Protein AF-A0A5S9M0U5-F1 (afdb_monomer_lite)

InterPro domains:
  IPR018763 Protein of unknown function DUF2334 [PF10096] (27-127)

pLDDT: mean 79.73, std 16.61, range [34.5, 98.5]

Structure (mmCIF, N/CA/C/O backbone):
data_AF-A0A5S9M0U5-F1
#
_entry.id   AF-A0A5S9M0U5-F1
#
loop_
_atom_site.group_PDB
_atom_site.id
_atom_site.type_symbol
_atom_site.label_atom_id
_atom_site.label_alt_id
_atom_site.label_comp_id
_atom_site.label_asym_id
_atom_site.label_entity_id
_atom_site.label_seq_id
_atom_site.pdbx_PDB_ins_code
_atom_site.Cartn_x
_atom_site.Cartn_y
_atom_site.Cartn_z
_atom_site.occupancy
_atom_site.B_iso_or_equiv
_atom_site.auth_seq_id
_atom_site.auth_comp_id
_atom_site.auth_asym_id
_atom_site.auth_atom_id
_atom_site.pdbx_PDB_model_num
ATOM 1 N N . MET A 1 1 ? 14.556 -4.905 14.314 1.00 36.19 1 MET A N 1
ATOM 2 C CA . MET A 1 1 ? 15.252 -3.619 14.554 1.00 36.19 1 MET A CA 1
ATOM 3 C C . MET A 1 1 ? 14.793 -2.611 13.500 1.00 36.19 1 MET A C 1
ATOM 5 O O . MET A 1 1 ? 15.370 -2.571 12.431 1.00 36.19 1 MET A O 1
ATOM 9 N N . SER A 1 2 ? 13.696 -1.879 13.723 1.00 34.72 2 SER A N 1
ATOM 10 C CA . SER A 1 2 ? 13.186 -0.902 12.728 1.00 34.72 2 SER A CA 1
ATOM 11 C C . SER A 1 2 ? 12.460 0.302 13.346 1.00 34.72 2 SER A C 1
ATOM 13 O O . SER A 1 2 ? 12.080 1.219 12.629 1.00 34.72 2 SER A O 1
ATOM 15 N N . CYS A 1 3 ? 12.264 0.325 14.668 1.00 34.50 3 CYS A N 1
ATOM 16 C CA . CYS A 1 3 ? 11.539 1.408 15.340 1.00 34.50 3 CYS A CA 1
ATOM 17 C C . CYS A 1 3 ? 12.454 2.583 15.741 1.00 34.50 3 CYS A C 1
ATOM 19 O O . CYS A 1 3 ? 11.986 3.704 15.898 1.00 34.50 3 CYS A O 1
ATOM 21 N N . SER A 1 4 ? 13.769 2.352 15.869 1.00 35.38 4 SER A N 1
ATOM 22 C CA . SER A 1 4 ? 14.714 3.357 16.383 1.00 35.38 4 SER A CA 1
ATOM 23 C C . SER A 1 4 ? 15.105 4.432 15.360 1.00 35.38 4 SER A C 1
ATOM 25 O O . SER A 1 4 ? 15.424 5.550 15.748 1.00 35.38 4 SER A O 1
ATOM 27 N N . THR A 1 5 ? 15.093 4.125 14.060 1.00 41.31 5 THR A N 1
ATOM 28 C CA . THR A 1 5 ? 15.574 5.040 13.006 1.00 41.31 5 THR A CA 1
ATOM 29 C C . THR A 1 5 ? 14.529 6.074 12.594 1.00 41.31 5 THR A C 1
ATOM 31 O O . THR A 1 5 ? 14.871 7.233 12.375 1.00 41.31 5 THR A O 1
ATOM 34 N N . ALA A 1 6 ? 13.248 5.692 12.551 1.00 41.09 6 ALA A N 1
ATOM 35 C CA . ALA A 1 6 ? 12.153 6.624 12.276 1.00 41.09 6 ALA A CA 1
ATOM 36 C C . ALA A 1 6 ? 11.997 7.669 13.396 1.00 41.09 6 ALA A C 1
ATOM 38 O O . ALA A 1 6 ? 11.767 8.844 13.115 1.00 41.09 6 ALA A O 1
ATOM 39 N N . SER A 1 7 ? 12.194 7.252 14.654 1.00 49.06 7 SER A N 1
ATOM 40 C CA . SER A 1 7 ? 12.156 8.151 15.813 1.00 49.06 7 SER A CA 1
ATOM 41 C C . SER A 1 7 ? 13.292 9.178 15.772 1.00 49.06 7 SER A C 1
ATOM 43 O O . SER A 1 7 ? 13.051 10.360 15.989 1.00 49.06 7 SER A O 1
ATOM 45 N N . PHE A 1 8 ? 14.503 8.753 15.394 1.00 58.38 8 PHE A N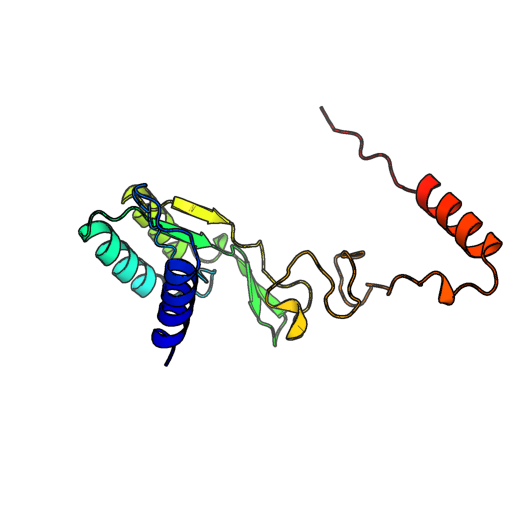 1
ATOM 46 C CA . PHE A 1 8 ? 15.662 9.640 15.274 1.00 58.38 8 PHE A CA 1
ATOM 47 C C . PHE A 1 8 ? 15.469 10.727 14.208 1.00 58.38 8 PHE A C 1
ATOM 49 O O . PHE A 1 8 ? 15.792 11.890 14.436 1.00 58.38 8 PHE A O 1
ATOM 56 N N . PHE A 1 9 ? 14.917 10.377 13.042 1.00 60.22 9 PHE A N 1
ATOM 57 C CA . PHE A 1 9 ? 14.708 11.359 11.974 1.00 60.22 9 PHE A CA 1
ATOM 58 C C . PHE A 1 9 ? 13.654 12.408 12.351 1.00 60.22 9 PHE A C 1
ATOM 60 O O . PHE A 1 9 ? 13.844 13.593 12.079 1.00 60.22 9 PHE A O 1
ATOM 67 N N . ALA A 1 10 ? 12.575 11.986 13.022 1.00 60.78 10 ALA A N 1
ATOM 68 C CA . ALA A 1 10 ? 11.560 12.897 13.546 1.00 60.78 10 ALA A CA 1
ATOM 69 C C . ALA A 1 10 ? 12.150 13.863 14.588 1.00 60.78 10 ALA A C 1
ATOM 71 O O . ALA A 1 10 ? 11.909 15.063 14.507 1.00 60.78 10 ALA A O 1
ATOM 72 N N . GLU A 1 11 ? 12.982 13.359 15.499 1.00 66.31 11 GLU A N 1
ATOM 73 C CA . GLU A 1 11 ? 13.632 14.146 16.553 1.00 66.31 11 GLU A CA 1
ATOM 74 C C . GLU A 1 11 ? 14.649 15.158 15.985 1.00 66.31 11 GLU A C 1
ATOM 76 O O . GLU A 1 11 ? 14.704 16.315 16.406 1.00 66.31 11 GLU A O 1
ATOM 81 N N . VAL A 1 12 ? 15.417 14.765 14.960 1.00 76.69 12 VAL A N 1
ATOM 82 C CA . VAL A 1 12 ? 16.335 15.666 14.241 1.00 76.69 12 VAL A CA 1
ATOM 83 C C . VAL A 1 12 ? 15.576 16.758 13.486 1.00 76.69 12 VAL A C 1
ATOM 85 O O . VAL A 1 12 ? 16.005 17.913 13.505 1.00 76.69 12 VAL A O 1
ATOM 88 N N . LEU A 1 13 ? 14.460 16.417 12.834 1.00 69.06 13 LEU A N 1
ATOM 89 C CA . LEU A 1 13 ? 13.592 17.392 12.170 1.00 69.06 13 LEU A CA 1
ATOM 90 C C . LEU A 1 13 ? 12.995 18.376 13.178 1.00 69.06 13 LEU A C 1
ATOM 92 O O . LEU A 1 13 ? 13.098 19.580 12.970 1.00 69.06 13 LEU A O 1
ATOM 96 N N . GLU A 1 14 ? 12.448 17.882 14.288 1.00 70.06 14 GLU A N 1
ATOM 97 C CA . GLU A 1 14 ? 11.853 18.697 15.354 1.00 70.06 14 GLU A CA 1
ATOM 98 C C . GLU A 1 14 ? 12.872 19.683 15.947 1.00 70.06 14 GLU A C 1
ATOM 100 O O . GLU A 1 14 ? 12.556 20.850 16.150 1.00 70.06 14 GLU A O 1
ATOM 105 N N . LYS A 1 15 ? 14.135 19.264 16.106 1.00 73.94 15 LYS A N 1
ATOM 106 C CA . LYS A 1 15 ? 15.233 20.127 16.576 1.00 73.94 15 LYS A CA 1
ATOM 107 C C . LYS A 1 15 ? 15.686 21.186 15.559 1.00 73.94 15 LYS A C 1
ATOM 109 O O . LYS A 1 15 ? 16.316 22.172 15.941 1.00 73.94 15 LYS A O 1
ATOM 114 N N . ARG A 1 16 ? 15.462 20.958 14.260 1.00 77.19 16 ARG A N 1
ATOM 115 C CA . ARG A 1 16 ? 15.888 21.855 13.165 1.00 77.19 16 ARG A CA 1
ATOM 116 C C . ARG A 1 16 ? 14.782 22.790 12.694 1.00 77.19 16 ARG A C 1
ATOM 118 O O . ARG A 1 16 ? 15.093 23.811 12.082 1.00 77.19 16 ARG A O 1
ATOM 125 N N . LEU A 1 17 ? 13.525 22.455 12.965 1.00 71.44 17 LEU A N 1
ATOM 126 C CA . LEU A 1 17 ? 12.405 23.357 12.757 1.00 71.44 17 LEU A CA 1
ATOM 127 C C . LEU A 1 17 ? 12.462 24.468 13.821 1.00 71.44 17 LEU A C 1
ATOM 129 O O . LEU A 1 17 ? 12.752 24.189 14.984 1.00 71.44 17 LEU A O 1
ATOM 133 N N . PRO A 1 18 ? 12.243 25.740 13.446 1.00 63.78 18 PRO A N 1
ATOM 134 C CA . PRO A 1 18 ? 12.234 26.835 14.408 1.00 63.78 18 PRO A CA 1
ATOM 135 C C . PRO A 1 18 ? 11.160 26.584 15.469 1.00 63.78 18 PRO A C 1
ATOM 137 O O . PRO A 1 18 ? 10.068 26.123 15.135 1.00 63.78 18 PRO A O 1
ATOM 140 N N . SER A 1 19 ? 11.469 26.902 16.730 1.00 61.72 19 SER A N 1
ATOM 141 C CA . SER A 1 19 ? 10.551 26.769 17.862 1.00 61.72 19 SER A CA 1
ATOM 142 C C . SER A 1 19 ? 9.270 27.549 17.581 1.00 61.72 19 SER A C 1
ATOM 144 O O . SER A 1 19 ? 9.210 28.768 17.736 1.00 61.72 19 SER A O 1
ATOM 146 N N . SER A 1 20 ? 8.252 26.844 17.107 1.00 60.97 20 SER A N 1
ATOM 147 C CA . SER A 1 20 ? 6.942 27.408 16.847 1.00 60.97 20 SER A CA 1
ATOM 148 C C . SER A 1 20 ? 6.092 27.205 18.092 1.00 60.97 20 SER A C 1
ATOM 150 O O . SER A 1 20 ? 5.940 26.083 18.563 1.00 60.97 20 SER A O 1
ATOM 152 N N . ASN A 1 21 ? 5.480 28.278 18.598 1.00 59.97 21 ASN A N 1
ATOM 153 C CA . ASN A 1 21 ? 4.407 28.184 19.596 1.00 59.97 21 ASN A CA 1
ATOM 154 C C . ASN A 1 21 ? 3.110 27.581 19.004 1.00 59.97 21 ASN A C 1
ATOM 156 O O . ASN A 1 21 ? 2.065 27.610 19.652 1.00 59.97 21 ASN A O 1
ATOM 160 N N . GLN A 1 22 ? 3.136 27.066 17.767 1.00 63.78 22 GLN A N 1
ATOM 161 C CA . GLN A 1 22 ? 2.007 26.356 17.178 1.00 63.78 22 GLN A CA 1
ATOM 162 C C . GLN A 1 22 ? 1.951 24.912 17.664 1.00 63.78 22 GLN A C 1
ATOM 164 O O . GLN A 1 22 ? 2.937 24.174 17.656 1.00 63.78 22 GLN A O 1
ATOM 169 N N . LEU A 1 23 ? 0.736 24.495 18.005 1.00 70.25 23 LEU A N 1
ATOM 170 C CA . LEU A 1 23 ? 0.388 23.099 18.219 1.00 70.25 23 LEU A CA 1
ATOM 171 C C . LEU A 1 23 ? 0.861 22.253 17.027 1.00 70.25 23 LEU A C 1
ATOM 173 O O . LEU A 1 23 ? 0.387 22.416 15.901 1.00 70.25 23 LEU A O 1
ATOM 177 N N . THR A 1 24 ? 1.791 21.334 17.280 1.00 72.50 24 THR A N 1
ATOM 178 C CA . THR A 1 24 ? 2.250 20.378 16.268 1.00 72.50 24 THR A CA 1
ATOM 179 C C . THR A 1 24 ? 1.253 19.227 16.194 1.00 72.50 24 THR A C 1
ATOM 181 O O . THR A 1 24 ? 1.204 18.374 17.078 1.00 72.50 24 THR A O 1
ATOM 184 N N . THR A 1 25 ? 0.440 19.201 15.137 1.00 79.69 25 THR A N 1
ATOM 185 C CA . THR A 1 25 ? -0.484 18.086 14.875 1.00 79.69 25 THR A CA 1
ATOM 186 C C . THR A 1 25 ? 0.293 16.901 14.301 1.00 79.69 25 THR A C 1
ATOM 188 O O . THR A 1 25 ? 0.981 17.045 13.291 1.00 79.69 25 THR A O 1
ATOM 191 N N . LYS A 1 26 ? 0.183 15.726 14.932 1.00 81.44 26 LYS A N 1
ATOM 192 C CA . LYS A 1 26 ? 0.818 14.478 14.478 1.00 81.44 26 LYS A CA 1
ATOM 193 C C . LYS A 1 26 ? -0.238 13.552 13.873 1.00 81.44 26 LYS A C 1
ATOM 195 O O . LYS A 1 26 ? -1.323 13.414 14.428 1.00 81.44 26 LYS A O 1
ATOM 200 N N . TYR A 1 27 ? 0.097 12.901 12.762 1.00 84.50 27 TYR A N 1
ATOM 201 C CA . TYR A 1 27 ? -0.775 11.941 12.080 1.00 84.50 27 TYR A CA 1
ATOM 202 C C . TYR A 1 27 ? -0.165 10.544 12.134 1.00 84.50 27 TYR A C 1
ATOM 204 O O . TYR A 1 27 ? 1.014 10.366 11.823 1.00 84.50 27 TYR A O 1
ATOM 212 N N . LEU A 1 28 ? -0.977 9.548 12.483 1.00 89.88 28 LEU A N 1
ATOM 213 C CA . LEU A 1 28 ? -0.586 8.145 12.420 1.00 89.88 28 LEU A CA 1
ATOM 214 C C . LEU A 1 28 ? -0.994 7.552 11.068 1.00 89.88 28 LEU A C 1
ATOM 216 O O . LEU A 1 28 ? -2.143 7.675 10.645 1.00 89.88 28 LEU A O 1
ATOM 220 N N . ARG A 1 29 ? -0.056 6.879 10.397 1.00 93.75 29 ARG A N 1
ATOM 221 C CA . ARG A 1 29 ? -0.300 6.162 9.142 1.00 93.75 29 ARG A CA 1
ATOM 222 C C . ARG A 1 29 ? 0.151 4.713 9.261 1.00 93.75 29 ARG A C 1
ATOM 224 O O . ARG A 1 29 ? 1.337 4.452 9.448 1.00 93.75 29 ARG A O 1
ATOM 231 N N . LEU A 1 30 ? -0.772 3.784 9.046 1.00 92.69 30 LEU A N 1
ATOM 232 C CA . LEU A 1 30 ? -0.475 2.377 8.804 1.00 92.69 30 LEU A CA 1
ATOM 233 C C . LEU A 1 30 ? -0.087 2.209 7.330 1.00 92.69 30 LEU A C 1
ATOM 235 O O . LEU A 1 30 ? -0.885 2.468 6.429 1.00 92.69 30 LEU A O 1
ATOM 239 N N . GLY A 1 31 ? 1.176 1.862 7.090 1.00 89.44 31 GLY A N 1
ATOM 240 C CA . GLY A 1 31 ? 1.752 1.709 5.752 1.00 89.44 31 GLY A CA 1
ATOM 241 C C . GLY A 1 31 ? 1.746 0.269 5.241 1.00 89.44 31 GLY A C 1
ATOM 242 O O . GLY A 1 31 ? 1.523 -0.664 6.006 1.00 89.44 31 GLY A O 1
ATOM 243 N N . ASN A 1 32 ? 2.086 0.103 3.958 1.00 86.00 32 ASN A N 1
ATOM 244 C CA . ASN A 1 32 ? 2.335 -1.192 3.309 1.00 86.00 32 ASN A CA 1
ATOM 245 C C . ASN A 1 32 ? 1.166 -2.191 3.386 1.00 86.00 32 ASN A C 1
ATOM 247 O O . ASN A 1 32 ? 1.391 -3.397 3.483 1.00 86.00 32 ASN A O 1
ATOM 251 N N . ILE A 1 33 ? -0.075 -1.702 3.318 1.00 95.56 33 ILE A N 1
ATOM 252 C CA . ILE A 1 33 ? -1.245 -2.577 3.224 1.00 95.56 33 ILE A CA 1
ATOM 253 C C . ILE A 1 33 ? -1.471 -2.962 1.762 1.00 95.56 33 ILE A C 1
ATOM 255 O O . ILE A 1 33 ? -1.520 -2.097 0.890 1.00 95.56 33 ILE A O 1
ATOM 259 N N . SER A 1 34 ? -1.604 -4.256 1.492 1.00 95.38 34 SER A N 1
ATOM 260 C CA . SER A 1 34 ? -1.784 -4.831 0.157 1.00 95.38 34 SER A CA 1
ATOM 261 C C . SER A 1 34 ? -2.615 -6.124 0.225 1.00 95.38 34 SER A C 1
ATOM 263 O O . SER A 1 34 ? -2.911 -6.603 1.319 1.00 95.38 34 SER A O 1
ATOM 265 N N . PRO A 1 35 ? -2.992 -6.740 -0.910 1.00 97.12 35 PRO A N 1
ATOM 266 C CA . PRO A 1 35 ? -3.758 -7.992 -0.929 1.00 97.12 35 PRO A CA 1
ATOM 267 C C . PRO A 1 35 ? -3.110 -9.193 -0.222 1.00 97.12 35 PRO A C 1
ATOM 269 O O . PRO A 1 35 ? -3.784 -10.190 0.039 1.00 97.12 35 PRO A O 1
ATOM 272 N N . VAL A 1 36 ? -1.817 -9.123 0.098 1.00 94.88 36 VAL A N 1
ATOM 273 C CA . VAL A 1 36 ? -1.112 -10.156 0.879 1.00 94.88 36 VAL A CA 1
ATOM 274 C C . VAL A 1 36 ? -0.988 -9.809 2.365 1.00 94.88 36 VAL A C 1
ATOM 276 O O . VAL A 1 36 ? -0.379 -10.555 3.127 1.00 94.88 36 VAL A O 1
ATOM 279 N N . THR A 1 37 ? -1.552 -8.681 2.803 1.00 96.62 37 THR A N 1
ATOM 280 C CA . THR A 1 37 ? -1.622 -8.324 4.221 1.00 96.62 37 THR A CA 1
ATOM 281 C C . THR A 1 37 ? -2.502 -9.309 4.987 1.00 96.62 37 THR A C 1
ATOM 283 O O . THR A 1 37 ? -3.623 -9.600 4.580 1.00 96.62 37 THR A O 1
ATOM 286 N N . ASP A 1 38 ? -2.004 -9.756 6.141 1.00 97.50 38 ASP A N 1
ATOM 287 C CA . ASP A 1 38 ? -2.764 -10.540 7.117 1.00 97.50 38 ASP A CA 1
ATOM 288 C C . ASP A 1 38 ? -3.908 -9.695 7.696 1.00 97.50 38 ASP A C 1
ATOM 290 O O . ASP A 1 38 ? -3.687 -8.733 8.443 1.00 97.50 38 ASP A O 1
ATOM 294 N N . GLU A 1 39 ? -5.144 -10.049 7.346 1.00 97.62 39 GLU A N 1
ATOM 295 C CA . GLU A 1 39 ? -6.321 -9.278 7.725 1.00 97.62 39 GLU A CA 1
ATOM 296 C C . GLU A 1 39 ? -6.587 -9.288 9.237 1.00 97.62 39 GLU A C 1
ATOM 298 O O . GLU A 1 39 ? -7.156 -8.330 9.762 1.00 97.62 39 GLU A O 1
ATOM 303 N N . LYS A 1 40 ? -6.158 -10.333 9.959 1.00 97.94 40 LYS A N 1
ATOM 304 C CA . LYS A 1 40 ? -6.378 -10.440 11.409 1.00 97.94 40 LYS A CA 1
ATOM 305 C C . LYS A 1 40 ? -5.454 -9.493 12.158 1.00 97.94 40 LYS A C 1
ATOM 307 O O . LYS A 1 40 ? -5.915 -8.766 13.032 1.00 97.94 40 LYS A O 1
ATOM 312 N N . LYS A 1 41 ? -4.178 -9.453 11.766 1.00 96.88 41 LYS A N 1
ATOM 313 C CA . LYS A 1 41 ? -3.195 -8.525 12.347 1.00 96.88 41 LYS A CA 1
ATOM 314 C C . LYS A 1 41 ? -3.549 -7.071 12.061 1.00 96.88 41 LYS A C 1
ATOM 316 O O . LYS A 1 41 ? -3.392 -6.221 12.932 1.00 96.88 41 LYS A O 1
ATOM 321 N N . LEU A 1 42 ? -4.043 -6.779 10.854 1.00 97.56 42 LEU A N 1
ATOM 322 C CA . LEU A 1 42 ? -4.504 -5.434 10.517 1.00 97.56 42 LEU A CA 1
ATOM 323 C C . LEU A 1 42 ? -5.696 -5.015 11.385 1.00 97.56 42 LEU A C 1
ATOM 325 O O . LEU A 1 42 ? -5.713 -3.889 11.878 1.00 97.56 42 LEU A O 1
ATOM 329 N N . LEU A 1 43 ? -6.666 -5.912 11.587 1.00 97.38 43 LEU A N 1
ATOM 330 C CA . LEU A 1 43 ? -7.818 -5.641 12.443 1.00 97.38 43 LEU A CA 1
ATOM 331 C C . LEU A 1 43 ? -7.391 -5.378 13.891 1.00 97.38 43 LEU A C 1
ATOM 333 O O . LEU A 1 43 ? -7.795 -4.368 14.455 1.00 97.38 43 LEU A O 1
ATOM 337 N N . GLU A 1 44 ? -6.548 -6.241 14.459 1.00 96.62 44 GLU A N 1
ATOM 338 C CA . GLU A 1 44 ? -6.030 -6.097 15.825 1.00 96.62 44 GLU A CA 1
ATOM 339 C C . GLU A 1 44 ? -5.316 -4.750 16.017 1.00 96.62 44 GLU A C 1
ATOM 341 O O . GLU A 1 44 ? -5.629 -3.997 16.941 1.00 96.62 44 GLU A O 1
ATOM 346 N N . LEU A 1 45 ? -4.409 -4.400 15.099 1.00 94.62 45 LEU A N 1
ATOM 347 C CA . LEU A 1 45 ? -3.687 -3.131 15.142 1.00 94.62 45 LEU A CA 1
ATOM 348 C C . LEU A 1 45 ? -4.629 -1.930 14.996 1.00 94.62 45 LEU A C 1
ATOM 350 O O . LEU A 1 45 ? -4.519 -0.962 15.746 1.00 94.62 45 LEU A O 1
ATOM 354 N N . GLY A 1 46 ? -5.556 -1.978 14.040 1.00 93.94 46 GLY A N 1
ATOM 355 C CA . GLY A 1 46 ? -6.503 -0.892 13.806 1.00 93.94 46 GLY A CA 1
ATOM 356 C C . GLY A 1 46 ? -7.464 -0.686 14.979 1.00 93.94 46 GLY A C 1
ATOM 357 O O . GLY A 1 46 ? -7.722 0.454 15.360 1.00 93.94 46 GLY A O 1
ATOM 358 N N . GLN A 1 47 ? -7.931 -1.766 15.609 1.00 94.50 47 GLN A N 1
ATOM 359 C CA . GLN A 1 47 ? -8.746 -1.700 16.823 1.00 94.50 47 GLN A CA 1
ATOM 360 C C . GLN A 1 47 ? -7.955 -1.116 17.990 1.00 94.50 47 GLN A C 1
ATOM 362 O O . GLN A 1 47 ? -8.452 -0.216 18.664 1.00 94.50 47 GLN A O 1
ATOM 367 N N . TYR A 1 48 ? -6.706 -1.549 18.187 1.00 93.50 48 TYR A N 1
ATOM 368 C CA . TYR A 1 48 ? -5.840 -0.973 19.212 1.00 93.50 48 TYR A CA 1
ATOM 369 C C . TYR A 1 48 ? -5.711 0.545 19.037 1.00 93.50 48 TYR A C 1
ATOM 371 O O . TYR A 1 48 ? -5.977 1.292 19.975 1.00 93.50 48 TYR A O 1
ATOM 379 N N . VAL A 1 49 ? -5.406 1.022 17.827 1.00 92.06 49 VAL A N 1
ATOM 380 C CA . VAL A 1 49 ? -5.308 2.465 17.546 1.00 92.06 49 VAL A CA 1
ATOM 381 C C . VAL A 1 49 ? -6.641 3.184 17.783 1.00 92.06 49 VAL A C 1
ATOM 383 O O . VAL A 1 49 ? -6.661 4.250 18.400 1.00 92.06 49 VAL A O 1
ATOM 386 N N . SER A 1 50 ? -7.756 2.585 17.359 1.00 90.00 50 SER A N 1
ATOM 387 C CA . SER A 1 50 ? -9.097 3.162 17.526 1.00 90.00 50 SER A CA 1
ATOM 388 C C . SER A 1 50 ? -9.476 3.323 19.002 1.00 90.00 50 SER A C 1
ATOM 390 O O . SER A 1 50 ? -10.025 4.354 19.381 1.00 90.00 50 SER A O 1
ATOM 392 N N . THR A 1 51 ? -9.116 2.366 19.871 1.00 92.88 51 THR A N 1
ATOM 393 C CA . THR A 1 51 ? -9.368 2.478 21.326 1.00 92.88 51 THR A CA 1
ATOM 394 C C . THR A 1 51 ? -8.591 3.612 21.996 1.00 92.88 51 THR A C 1
ATOM 396 O O . THR A 1 51 ? -9.039 4.155 23.005 1.00 92.88 51 THR A O 1
ATOM 399 N N . GLN A 1 52 ? -7.463 4.030 21.417 1.00 89.56 52 GLN A N 1
ATOM 400 C CA . GLN A 1 52 ? -6.723 5.213 21.865 1.00 89.56 52 GLN A CA 1
ATOM 401 C C . GLN A 1 52 ? -7.366 6.529 21.399 1.00 89.56 52 GLN A C 1
ATOM 403 O O . GLN A 1 52 ? -6.850 7.597 21.714 1.00 89.56 52 GLN A O 1
ATOM 408 N N . HIS A 1 53 ? -8.483 6.469 20.662 1.00 88.19 53 HIS A N 1
ATOM 409 C CA . HIS A 1 53 ? -9.175 7.625 20.085 1.00 88.19 53 HIS A CA 1
ATOM 410 C C . HIS A 1 53 ? -8.272 8.460 19.162 1.00 88.19 53 HIS A C 1
ATOM 412 O O . HIS A 1 53 ? -8.403 9.680 19.075 1.00 88.19 53 HIS A O 1
ATOM 418 N N . ILE A 1 54 ? -7.339 7.800 18.468 1.00 86.19 54 ILE A N 1
ATOM 419 C CA . ILE A 1 54 ? -6.421 8.432 17.519 1.00 86.19 54 ILE A CA 1
ATOM 420 C C . ILE A 1 54 ? -6.966 8.207 16.105 1.00 86.19 54 ILE A C 1
ATOM 422 O O . ILE A 1 54 ? -6.968 7.064 15.652 1.00 86.19 54 ILE A O 1
ATOM 426 N N . PRO A 1 55 ? -7.381 9.251 15.364 1.00 86.44 55 PRO A N 1
ATOM 427 C CA . PRO A 1 55 ? -7.668 9.124 13.939 1.00 86.44 55 PRO A CA 1
ATOM 428 C C . PRO A 1 55 ? -6.401 8.726 13.176 1.00 86.44 55 PRO A C 1
ATOM 430 O O . PRO A 1 55 ? -5.325 9.286 13.406 1.00 86.44 55 PRO A O 1
ATOM 433 N N . PHE A 1 56 ? -6.510 7.776 12.249 1.00 92.88 56 PHE A N 1
ATOM 434 C CA . PHE A 1 56 ? -5.348 7.253 11.531 1.00 92.88 56 PHE A CA 1
ATOM 435 C C . PHE A 1 56 ? -5.633 6.972 10.059 1.00 92.88 56 PHE A C 1
ATOM 437 O O . PHE A 1 56 ? -6.766 6.768 9.627 1.00 92.88 56 PHE A O 1
ATOM 444 N N . LEU A 1 57 ? -4.563 6.978 9.273 1.00 96.56 57 LEU A N 1
ATOM 445 C CA . LEU A 1 57 ? -4.578 6.710 7.842 1.00 96.56 57 LEU A CA 1
ATOM 446 C C . LEU A 1 57 ? -4.169 5.260 7.586 1.00 96.56 57 LEU A C 1
ATOM 448 O O . LEU A 1 57 ? -3.220 4.771 8.196 1.00 96.56 57 LEU A O 1
ATOM 452 N N . ILE A 1 58 ? -4.817 4.596 6.634 1.00 97.12 58 ILE A N 1
ATOM 453 C CA . ILE A 1 58 ? -4.409 3.283 6.131 1.00 97.12 58 ILE A CA 1
ATOM 454 C C . ILE A 1 58 ? -4.035 3.435 4.661 1.00 97.12 58 ILE A C 1
ATOM 456 O O . ILE A 1 58 ? -4.880 3.720 3.814 1.00 97.12 58 ILE A O 1
ATOM 460 N N . ALA A 1 59 ? -2.750 3.263 4.367 1.00 95.62 59 ALA A N 1
ATOM 461 C CA . ALA A 1 59 ? -2.194 3.377 3.029 1.00 95.62 59 ALA A CA 1
ATOM 462 C C . ALA A 1 59 ? -2.265 2.024 2.308 1.00 95.62 59 ALA A C 1
ATOM 464 O O . ALA A 1 59 ? -1.504 1.108 2.629 1.00 95.62 59 ALA A O 1
ATOM 465 N N . VAL A 1 60 ? -3.182 1.917 1.344 1.00 96.62 60 VAL A N 1
ATOM 466 C CA . VAL A 1 60 ? -3.514 0.672 0.640 1.00 96.62 60 VAL A CA 1
ATOM 467 C C . VAL A 1 60 ? -2.987 0.705 -0.793 1.00 96.62 60 VAL A C 1
ATOM 469 O O . VAL A 1 60 ? -3.232 1.649 -1.541 1.00 96.62 60 VAL A O 1
ATOM 472 N N . THR A 1 61 ? -2.279 -0.353 -1.177 1.00 94.75 61 THR A N 1
ATOM 473 C CA . THR A 1 61 ? -1.922 -0.694 -2.559 1.00 94.75 61 THR A CA 1
ATOM 474 C C . THR A 1 61 ? -2.880 -1.800 -3.019 1.00 94.75 61 THR A C 1
ATOM 476 O O . THR A 1 61 ? -2.817 -2.888 -2.456 1.00 94.75 61 THR A O 1
ATOM 479 N N . PRO A 1 62 ? -3.824 -1.556 -3.945 1.00 95.75 62 PRO A N 1
ATOM 480 C CA . PRO A 1 62 ? -4.889 -2.503 -4.284 1.00 95.75 62 PRO A CA 1
ATOM 481 C C . PRO A 1 62 ? -4.421 -3.726 -5.079 1.00 95.75 62 PRO A C 1
ATOM 483 O O . PRO A 1 62 ? -5.167 -4.699 -5.150 1.00 95.75 62 PRO A O 1
ATOM 486 N N . VAL A 1 63 ? -3.226 -3.691 -5.663 1.00 93.69 63 VAL A N 1
ATOM 487 C CA . VAL A 1 63 ? -2.648 -4.799 -6.421 1.00 93.69 63 VAL A CA 1
ATOM 488 C C . VAL A 1 63 ? -1.313 -5.198 -5.809 1.00 93.69 63 VAL A C 1
ATOM 490 O O . VAL A 1 63 ? -0.479 -4.353 -5.496 1.00 93.69 63 VAL A O 1
ATOM 493 N N . TRP A 1 64 ? -1.105 -6.495 -5.626 1.00 92.00 64 TRP A N 1
ATOM 494 C CA . TRP A 1 64 ? 0.189 -7.061 -5.277 1.00 92.00 64 TRP A CA 1
ATOM 495 C C . TRP A 1 64 ? 0.653 -7.980 -6.399 1.00 92.00 64 TRP A C 1
ATOM 497 O O . TRP A 1 64 ? -0.120 -8.811 -6.866 1.00 92.00 64 TRP A O 1
ATOM 507 N N . VAL A 1 65 ? 1.908 -7.828 -6.813 1.00 87.75 65 VAL A N 1
ATOM 508 C CA . VAL A 1 65 ? 2.527 -8.640 -7.863 1.00 87.75 65 VAL A CA 1
ATOM 509 C C . VAL A 1 65 ? 3.665 -9.447 -7.244 1.00 87.75 65 VAL A C 1
ATOM 511 O O . VAL A 1 65 ? 4.578 -8.869 -6.640 1.00 87.75 65 VAL A O 1
ATOM 514 N N . ASP A 1 66 ? 3.625 -10.770 -7.394 1.00 85.50 66 ASP A N 1
ATOM 515 C CA . ASP A 1 66 ? 4.745 -11.639 -7.045 1.00 85.50 66 ASP A CA 1
ATOM 516 C C . ASP A 1 66 ? 5.911 -11.338 -7.990 1.00 85.50 66 ASP A C 1
ATOM 518 O O . ASP A 1 66 ? 5.787 -11.379 -9.212 1.00 85.50 66 ASP A O 1
ATOM 522 N N . ARG A 1 67 ? 7.077 -11.018 -7.434 1.00 78.12 67 ARG A N 1
ATOM 523 C CA . ARG A 1 67 ? 8.234 -10.601 -8.239 1.00 78.12 67 ARG A CA 1
ATOM 524 C C . ARG A 1 67 ? 8.922 -11.759 -8.957 1.00 78.12 67 ARG A C 1
ATOM 526 O O . ARG A 1 67 ? 9.644 -11.524 -9.923 1.00 78.12 67 ARG A O 1
ATOM 533 N N . THR A 1 68 ? 8.736 -12.974 -8.459 1.00 81.31 68 THR A N 1
ATOM 534 C CA . THR A 1 68 ? 9.359 -14.192 -8.973 1.00 81.31 68 THR A CA 1
ATOM 535 C C . THR A 1 68 ? 8.527 -14.765 -10.105 1.00 81.31 68 THR A C 1
ATOM 537 O O . THR A 1 68 ? 9.069 -15.113 -11.152 1.00 81.31 68 THR A O 1
ATOM 540 N N . THR A 1 69 ? 7.213 -14.853 -9.899 1.00 85.12 69 THR A N 1
ATOM 541 C CA . THR A 1 69 ? 6.300 -15.475 -10.865 1.00 85.12 69 THR A CA 1
ATOM 542 C C . THR A 1 69 ? 5.623 -14.456 -11.779 1.00 85.12 69 THR A C 1
ATOM 544 O O . THR A 1 69 ? 5.270 -14.792 -12.907 1.00 85.12 69 THR A O 1
ATOM 547 N N . GLY A 1 70 ? 5.495 -13.201 -11.338 1.00 82.25 70 GLY A N 1
ATOM 548 C CA . GLY A 1 70 ? 4.689 -12.177 -12.002 1.00 82.25 70 GLY A CA 1
ATOM 549 C C . GLY A 1 70 ? 3.195 -12.291 -11.698 1.00 82.25 70 GLY A C 1
ATOM 550 O O . GLY A 1 70 ? 2.411 -11.559 -12.300 1.00 82.25 70 GLY A O 1
ATOM 551 N N . ASP A 1 71 ? 2.797 -13.197 -10.800 1.00 87.88 71 ASP A N 1
ATOM 552 C CA . ASP A 1 71 ? 1.390 -13.422 -10.483 1.00 87.88 71 ASP A CA 1
ATOM 553 C C . ASP A 1 71 ? 0.788 -12.219 -9.763 1.00 87.88 71 ASP A C 1
ATOM 555 O O . ASP A 1 71 ? 1.371 -11.662 -8.831 1.00 87.88 71 ASP A O 1
ATOM 559 N N . GLU A 1 72 ? -0.415 -11.846 -10.180 1.00 91.00 72 GLU A N 1
ATOM 560 C CA . GLU A 1 72 ? -1.147 -10.725 -9.614 1.00 91.00 72 GLU A CA 1
ATOM 561 C C . GLU A 1 72 ? -2.197 -11.211 -8.613 1.00 91.00 72 GLU A C 1
ATOM 563 O O . GLU A 1 72 ? -2.954 -12.148 -8.866 1.00 91.00 72 GLU A O 1
ATOM 568 N N . VAL A 1 73 ? -2.270 -10.527 -7.475 1.00 94.88 73 VAL A N 1
ATOM 569 C CA . VAL A 1 73 ? -3.371 -10.633 -6.526 1.00 94.88 73 VAL A CA 1
ATOM 570 C C . VAL A 1 73 ? -3.969 -9.250 -6.351 1.00 94.88 73 VAL A C 1
ATOM 572 O O . VAL A 1 73 ? -3.279 -8.311 -5.954 1.00 94.88 73 VAL A O 1
ATOM 575 N N . THR A 1 74 ? -5.270 -9.130 -6.580 1.00 96.75 74 THR A N 1
ATOM 576 C CA . THR A 1 74 ? -6.006 -7.881 -6.402 1.00 96.75 74 THR A CA 1
ATOM 577 C C . THR A 1 74 ? -6.727 -7.851 -5.060 1.00 96.75 74 THR A C 1
ATOM 579 O O . THR A 1 74 ? -7.014 -8.874 -4.434 1.00 96.75 74 THR A O 1
ATOM 582 N N . LEU A 1 75 ? -7.081 -6.653 -4.604 1.00 96.69 75 LEU A N 1
ATOM 583 C CA . LEU A 1 75 ? -7.852 -6.478 -3.376 1.00 96.69 75 LEU A CA 1
ATOM 584 C C . LEU A 1 75 ? -9.257 -7.099 -3.486 1.00 96.69 75 LEU A C 1
ATOM 586 O O . LEU A 1 75 ? -9.791 -7.587 -2.489 1.00 96.69 75 LEU A O 1
ATOM 590 N N . SER A 1 76 ? -9.833 -7.145 -4.692 1.00 96.31 76 SER A N 1
ATOM 591 C CA . SER A 1 76 ? -11.086 -7.859 -4.983 1.00 96.31 76 SER A CA 1
ATOM 592 C C . SER A 1 76 ? -11.000 -9.355 -4.677 1.00 96.31 76 SER A C 1
ATOM 594 O O . SER A 1 76 ? -11.978 -9.927 -4.196 1.00 96.31 76 SER A O 1
ATOM 596 N N . ASP A 1 77 ? -9.826 -9.968 -4.845 1.00 97.62 77 ASP A N 1
ATOM 597 C CA . ASP A 1 77 ? -9.591 -11.389 -4.546 1.00 97.62 77 ASP A CA 1
ATOM 598 C C . ASP A 1 77 ? -9.505 -11.673 -3.036 1.00 97.62 77 ASP A C 1
ATOM 600 O O . ASP A 1 77 ? -9.274 -12.811 -2.609 1.00 97.62 77 ASP A O 1
ATOM 604 N N . ARG A 1 78 ? -9.634 -10.637 -2.196 1.00 97.88 78 ARG A N 1
ATOM 605 C CA . ARG A 1 78 ? -9.452 -10.689 -0.740 1.00 97.88 78 ARG A CA 1
ATOM 606 C C . ARG A 1 78 ? -10.652 -10.082 -0.002 1.00 97.88 78 ARG A C 1
ATOM 608 O O . ARG A 1 78 ? -10.503 -9.113 0.745 1.00 97.88 78 ARG A O 1
ATOM 615 N N . PRO A 1 79 ? -11.856 -10.676 -0.113 1.00 98.06 79 PRO A N 1
ATOM 616 C CA . PRO A 1 79 ? -13.074 -10.121 0.486 1.00 98.06 79 PRO A CA 1
ATOM 617 C C . PRO A 1 79 ? -13.001 -9.979 2.015 1.00 98.06 79 PRO A C 1
ATOM 619 O O . PRO A 1 79 ? -13.598 -9.061 2.579 1.00 98.06 79 PRO A O 1
ATOM 622 N N . LYS A 1 80 ? -12.245 -10.849 2.701 1.00 98.44 80 LYS A N 1
ATOM 623 C CA . LYS A 1 80 ? -12.016 -10.745 4.153 1.00 98.44 80 LYS A CA 1
ATOM 624 C C . LYS A 1 80 ? -11.225 -9.489 4.516 1.00 98.44 80 LYS A C 1
ATOM 626 O O . LYS A 1 80 ? -11.644 -8.751 5.404 1.00 98.44 80 LYS A O 1
ATOM 631 N N . LEU A 1 81 ? -10.145 -9.210 3.788 1.00 98.44 81 LEU A N 1
ATOM 632 C CA . LEU A 1 81 ? -9.356 -7.993 3.963 1.00 98.44 81 LEU A CA 1
ATOM 633 C C . LEU A 1 81 ? -10.186 -6.745 3.638 1.00 98.44 81 LEU A C 1
ATOM 635 O O . LEU A 1 81 ? -10.178 -5.792 4.409 1.00 98.44 81 LEU A O 1
ATOM 639 N N . VAL A 1 82 ? -10.978 -6.770 2.559 1.00 98.31 82 VAL A N 1
ATOM 640 C CA . VAL A 1 82 ? -11.911 -5.677 2.225 1.00 98.31 82 VAL A CA 1
ATOM 641 C C . VAL A 1 82 ? -12.898 -5.416 3.364 1.00 98.31 82 VAL A C 1
ATOM 643 O O . VAL A 1 82 ? -13.162 -4.260 3.693 1.00 98.31 82 VAL A O 1
ATOM 646 N N . LYS A 1 83 ? -13.432 -6.470 3.995 1.00 98.50 83 LYS A N 1
ATOM 647 C CA . LYS A 1 83 ? -14.323 -6.330 5.154 1.00 98.50 83 LYS A CA 1
ATOM 648 C C . LYS A 1 83 ? -13.611 -5.669 6.337 1.00 98.50 83 LYS A C 1
ATOM 650 O O . LYS A 1 83 ? -14.189 -4.775 6.944 1.00 98.50 83 LYS A O 1
ATOM 655 N N . VAL A 1 84 ? -12.370 -6.063 6.629 1.00 98.44 84 VAL A N 1
ATOM 656 C CA . VAL A 1 84 ? -11.554 -5.437 7.685 1.00 98.44 84 VAL A CA 1
ATOM 657 C C . VAL A 1 84 ? -11.287 -3.965 7.382 1.00 98.44 84 VAL A C 1
ATOM 659 O O . VAL A 1 84 ? -11.498 -3.126 8.248 1.00 98.44 84 VAL A O 1
ATOM 662 N N . LEU A 1 85 ? -10.898 -3.622 6.152 1.00 98.12 85 LEU A N 1
ATOM 663 C CA . LEU A 1 85 ? -10.663 -2.231 5.753 1.00 98.12 85 LEU A CA 1
ATOM 664 C C . LEU A 1 85 ? -11.919 -1.367 5.911 1.00 98.12 85 LEU A C 1
ATOM 666 O O . LEU A 1 85 ? -11.833 -0.259 6.432 1.00 98.12 85 LEU A O 1
ATOM 670 N N . LYS A 1 86 ? -13.089 -1.883 5.513 1.00 98.00 86 LYS A N 1
ATOM 671 C CA . LYS A 1 86 ? -14.375 -1.195 5.703 1.00 98.00 86 LYS A CA 1
ATOM 672 C C . LYS A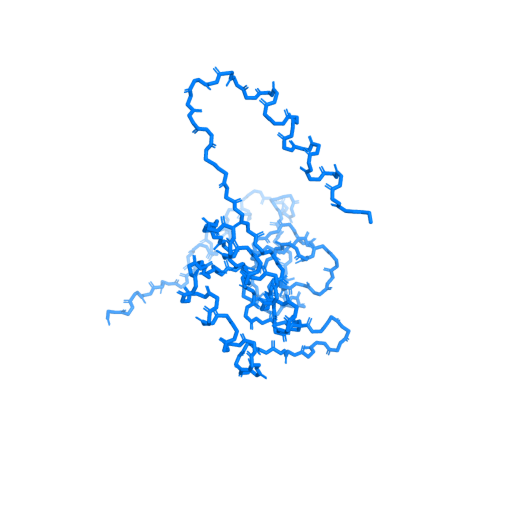 1 86 ? -14.737 -1.031 7.178 1.00 98.00 86 LYS A C 1
ATOM 674 O O . LYS A 1 86 ? -15.250 0.017 7.548 1.00 98.00 86 LYS A O 1
ATOM 679 N N . GLN A 1 87 ? -14.458 -2.038 8.007 1.00 97.50 87 GLN A N 1
ATOM 680 C CA . GLN A 1 87 ? -14.680 -1.953 9.450 1.00 97.50 87 GLN A CA 1
ATOM 681 C C . GLN A 1 87 ? -13.782 -0.887 10.087 1.00 97.50 87 GLN A C 1
ATOM 683 O O . GLN A 1 87 ? -14.266 0.000 10.774 1.00 97.50 87 GLN A O 1
ATOM 688 N N . LEU A 1 88 ? -12.480 -0.909 9.802 1.00 96.62 88 LEU A N 1
ATOM 689 C CA . LEU A 1 88 ? -11.566 0.104 10.333 1.00 96.62 88 LEU A CA 1
ATOM 690 C C . LEU A 1 88 ? -11.933 1.507 9.839 1.00 96.62 88 LEU A C 1
ATOM 692 O O . LEU A 1 88 ? -11.804 2.475 10.583 1.00 96.62 88 LEU A O 1
ATOM 696 N N . GLN A 1 89 ? -12.439 1.622 8.609 1.00 96.19 89 GLN A N 1
ATOM 697 C CA . GLN A 1 89 ? -12.971 2.881 8.099 1.00 96.19 89 GLN A CA 1
ATOM 698 C C . GLN A 1 89 ? -14.183 3.372 8.905 1.00 96.19 89 GLN A C 1
ATOM 700 O O . GLN A 1 89 ? -14.246 4.558 9.223 1.00 96.19 89 GLN A O 1
ATOM 705 N N . SER A 1 90 ? -15.124 2.491 9.271 1.00 94.44 90 SER A N 1
ATOM 706 C CA . SER A 1 90 ? -16.234 2.874 10.158 1.00 94.44 90 SER A CA 1
ATOM 707 C C . SER A 1 90 ? -15.776 3.229 11.573 1.00 94.44 90 SER A C 1
ATOM 709 O O . SER A 1 90 ? -16.435 4.028 12.231 1.00 94.44 90 SER A O 1
ATOM 711 N N . ASP A 1 91 ? -14.632 2.698 12.007 1.00 91.31 91 ASP A N 1
ATOM 712 C CA . ASP A 1 91 ? -14.046 2.947 13.330 1.00 91.31 91 ASP A CA 1
ATOM 713 C C . ASP A 1 91 ? -13.200 4.243 13.378 1.00 91.31 91 ASP A C 1
ATOM 715 O O . ASP A 1 91 ? -12.602 4.564 14.403 1.00 91.31 91 ASP A O 1
ATOM 719 N N . GLY A 1 92 ? -13.167 5.020 12.286 1.00 89.50 92 GLY A N 1
ATOM 720 C CA . GLY A 1 92 ? -12.505 6.329 12.216 1.00 89.50 92 GLY A CA 1
ATOM 721 C C . GLY A 1 92 ? -11.214 6.358 11.395 1.00 89.50 92 GLY A C 1
ATOM 722 O O . GLY A 1 92 ? -10.562 7.404 11.314 1.00 89.50 92 GLY A O 1
ATOM 723 N N . ALA A 1 93 ? -10.838 5.247 10.757 1.00 95.12 93 ALA A N 1
ATOM 724 C CA . ALA A 1 93 ? -9.703 5.227 9.847 1.00 95.12 93 ALA A CA 1
ATOM 725 C C . ALA A 1 93 ? -10.035 5.875 8.493 1.00 95.12 93 ALA A C 1
ATOM 727 O O . ALA A 1 93 ? -11.118 5.713 7.933 1.00 95.12 93 ALA A O 1
ATOM 728 N N . SER A 1 94 ? -9.057 6.554 7.900 1.00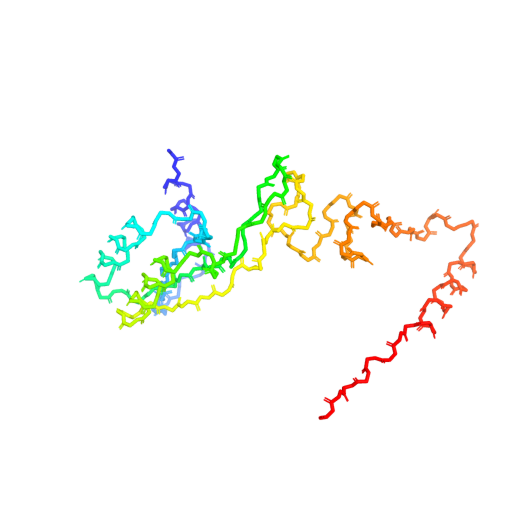 96.69 94 SER A N 1
ATOM 729 C CA . SER A 1 94 ? -9.134 7.051 6.524 1.00 96.69 94 SER A CA 1
ATOM 730 C C . SER A 1 94 ? -8.311 6.166 5.592 1.00 96.69 94 SER A C 1
ATOM 732 O O . SER A 1 94 ? -7.107 6.005 5.782 1.00 96.69 94 SER A O 1
ATOM 734 N N . ILE A 1 95 ? -8.946 5.597 4.566 1.00 96.69 95 ILE A N 1
ATOM 735 C CA . ILE A 1 95 ? -8.264 4.772 3.562 1.00 96.69 95 ILE A CA 1
ATOM 736 C C . ILE A 1 95 ? -7.706 5.674 2.458 1.00 96.69 95 ILE A C 1
ATOM 738 O O . ILE A 1 95 ? -8.453 6.440 1.852 1.00 96.69 95 ILE A O 1
ATOM 742 N N . ILE A 1 96 ? -6.407 5.564 2.173 1.00 95.88 96 ILE A N 1
ATOM 743 C CA . ILE A 1 96 ? -5.734 6.318 1.108 1.00 95.88 96 ILE A CA 1
ATOM 744 C C . ILE A 1 96 ? -5.047 5.373 0.121 1.00 95.88 96 ILE A C 1
ATOM 746 O O . ILE A 1 96 ? -4.474 4.355 0.514 1.00 95.88 96 ILE A O 1
ATOM 750 N N . LEU A 1 97 ? -5.077 5.728 -1.164 1.00 93.56 97 LEU A N 1
ATOM 751 C CA . LEU A 1 97 ? -4.349 5.005 -2.206 1.00 93.56 97 LEU A CA 1
ATOM 752 C C . LEU A 1 97 ? -2.845 5.275 -2.071 1.00 93.56 97 LEU A C 1
ATOM 754 O O . LEU A 1 97 ? -2.423 6.428 -1.983 1.00 93.56 97 LEU A O 1
ATOM 758 N N . HIS A 1 98 ? -2.033 4.222 -2.087 1.00 90.94 98 HIS A N 1
ATOM 759 C CA . HIS A 1 98 ? -0.579 4.300 -1.941 1.00 90.94 98 HIS A CA 1
ATOM 760 C C . HIS A 1 98 ? 0.128 3.646 -3.131 1.00 90.94 98 HIS A C 1
ATOM 762 O O . HIS A 1 98 ? 0.917 2.719 -2.969 1.00 90.94 98 HIS A O 1
ATOM 768 N N . GLY A 1 99 ? -0.200 4.119 -4.334 1.00 88.06 99 GLY A N 1
ATOM 769 C CA . GLY A 1 99 ? 0.120 3.433 -5.588 1.00 88.06 99 GLY A CA 1
ATOM 770 C C . GLY A 1 99 ? -0.904 2.343 -5.906 1.00 88.06 99 GLY A C 1
ATOM 771 O O . GLY A 1 99 ? -1.650 1.912 -5.027 1.00 88.06 99 GLY A O 1
ATOM 772 N N . PHE A 1 100 ? -0.972 1.935 -7.169 1.00 89.12 100 PHE A N 1
ATOM 773 C CA . PHE A 1 100 ? -1.867 0.887 -7.645 1.00 89.12 100 PHE A CA 1
ATOM 774 C C . PHE A 1 100 ? -1.257 -0.501 -7.413 1.00 89.12 100 PHE A C 1
ATOM 776 O O . PHE A 1 100 ? -1.821 -1.289 -6.659 1.00 89.12 100 PHE A O 1
ATOM 783 N N . SER A 1 101 ? -0.072 -0.752 -7.969 1.00 86.38 101 SER A N 1
ATOM 784 C CA . SER A 1 101 ? 0.739 -1.963 -7.743 1.00 86.38 101 SER A CA 1
ATOM 785 C C . SER A 1 101 ? 2.087 -1.669 -7.077 1.00 86.38 101 SER A C 1
ATOM 787 O O . SER A 1 101 ? 2.717 -2.559 -6.508 1.00 86.38 101 SER A O 1
ATOM 789 N N . ARG A 1 102 ? 2.533 -0.402 -7.140 1.00 76.31 102 ARG A N 1
ATOM 790 C CA . ARG A 1 102 ? 3.885 0.048 -6.757 1.00 76.31 102 ARG A CA 1
ATOM 791 C C . ARG A 1 102 ? 5.019 -0.665 -7.500 1.00 76.31 102 ARG A C 1
ATOM 793 O O . ARG A 1 102 ? 6.149 -0.675 -7.024 1.00 76.31 102 ARG A O 1
ATOM 800 N N . THR A 1 103 ? 4.737 -1.241 -8.663 1.00 74.69 103 THR A N 1
ATOM 801 C CA . THR A 1 103 ? 5.732 -1.967 -9.451 1.00 74.69 103 THR A CA 1
ATOM 802 C C . THR A 1 103 ? 5.584 -1.618 -10.922 1.00 74.69 103 THR A C 1
ATOM 804 O O . THR A 1 103 ? 4.675 -2.104 -11.586 1.00 74.69 103 THR A O 1
ATOM 807 N N . TYR A 1 104 ? 6.498 -0.802 -11.452 1.00 80.25 104 TYR A N 1
ATOM 808 C CA . TYR A 1 104 ? 6.684 -0.722 -12.904 1.00 80.25 104 TYR A CA 1
ATOM 809 C C . TYR A 1 104 ? 7.694 -1.770 -13.379 1.00 80.25 104 TYR A C 1
ATOM 811 O O . TYR A 1 104 ? 7.416 -2.546 -14.285 1.00 80.25 104 TYR A O 1
ATOM 819 N N . ARG A 1 105 ? 8.858 -1.843 -12.726 1.00 77.75 105 ARG A N 1
ATOM 820 C CA . ARG A 1 105 ? 9.844 -2.918 -12.905 1.00 77.75 105 ARG A CA 1
ATOM 821 C C . ARG A 1 105 ? 9.849 -3.793 -11.656 1.00 77.75 105 ARG A C 1
ATOM 823 O O . ARG A 1 105 ? 9.734 -3.275 -10.550 1.00 77.75 105 ARG A O 1
ATOM 830 N N . THR A 1 106 ? 10.006 -5.103 -11.831 1.00 68.38 106 THR A N 1
ATOM 831 C CA . THR A 1 106 ? 10.168 -6.057 -10.716 1.00 68.38 106 THR A CA 1
ATOM 832 C C . THR A 1 106 ? 11.583 -6.032 -10.117 1.00 68.38 106 THR A C 1
ATOM 834 O O . THR A 1 106 ? 11.814 -6.602 -9.055 1.00 68.38 106 THR A O 1
ATOM 837 N N . GLU A 1 107 ? 12.511 -5.345 -10.792 1.00 68.25 107 GLU A N 1
ATOM 838 C CA . GLU A 1 107 ? 13.889 -5.054 -10.383 1.00 68.25 107 GLU A CA 1
ATOM 839 C C . GLU A 1 107 ? 13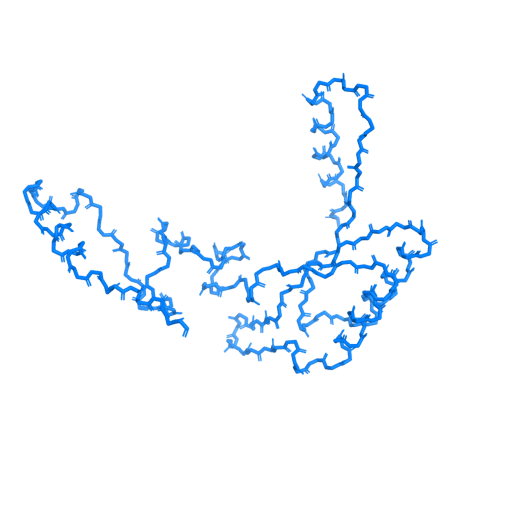.922 -4.105 -9.159 1.00 68.25 107 GLU A C 1
ATOM 841 O O . GLU A 1 107 ? 13.094 -3.199 -9.051 1.00 68.25 107 GLU A O 1
ATOM 846 N N . ASP A 1 108 ? 14.908 -4.248 -8.262 1.00 57.50 108 ASP A N 1
ATOM 847 C CA . ASP A 1 108 ? 14.964 -3.529 -6.972 1.00 57.50 108 ASP A CA 1
ATOM 848 C C . ASP A 1 108 ? 14.970 -1.990 -7.055 1.00 57.50 108 ASP A C 1
ATOM 850 O O . ASP A 1 108 ? 14.591 -1.318 -6.098 1.00 57.50 108 ASP A O 1
ATOM 854 N N . SER A 1 109 ? 15.341 -1.404 -8.193 1.00 52.91 109 SER A N 1
ATOM 855 C CA . SER A 1 109 ? 15.286 0.050 -8.400 1.00 52.91 109 SER A CA 1
ATOM 856 C C . SER A 1 109 ? 13.864 0.598 -8.605 1.00 52.91 109 SER A C 1
ATOM 858 O O . SER A 1 109 ? 13.669 1.810 -8.550 1.00 52.91 109 SER A O 1
ATOM 860 N N . GLY A 1 110 ? 12.865 -0.263 -8.832 1.00 52.47 110 GLY A N 1
ATOM 861 C CA . GLY A 1 110 ? 11.469 0.116 -9.086 1.00 52.47 110 GLY A CA 1
ATOM 862 C C . GLY A 1 110 ? 10.544 0.073 -7.864 1.00 52.47 110 GLY A C 1
ATOM 863 O O . GLY A 1 110 ? 9.354 0.328 -8.011 1.00 52.47 110 GLY A O 1
ATOM 864 N N . GLN A 1 111 ? 11.054 -0.261 -6.671 1.00 57.91 111 GLN A N 1
ATOM 865 C CA . GLN A 1 111 ? 10.220 -0.601 -5.505 1.00 57.91 111 GLN A CA 1
ATOM 866 C C . GLN A 1 111 ? 9.398 0.564 -4.926 1.00 57.91 111 GLN A C 1
ATOM 868 O O . GLN A 1 111 ? 8.332 0.347 -4.343 1.00 57.91 111 GLN A O 1
ATOM 873 N N . ASP A 1 112 ? 9.885 1.796 -5.076 1.00 64.12 112 ASP A N 1
ATOM 874 C CA . ASP A 1 112 ? 9.241 2.989 -4.515 1.00 64.12 112 ASP A CA 1
ATOM 875 C C . ASP A 1 112 ? 8.523 3.848 -5.560 1.00 64.12 112 ASP A C 1
ATOM 877 O O . ASP A 1 112 ? 7.815 4.790 -5.199 1.00 64.12 112 ASP A O 1
ATOM 881 N N . PHE A 1 113 ? 8.648 3.511 -6.849 1.00 71.69 113 PHE A N 1
ATOM 882 C CA . PHE A 1 113 ? 8.135 4.329 -7.943 1.00 71.69 113 PHE A CA 1
ATOM 883 C C . PHE A 1 113 ? 7.348 3.486 -8.944 1.00 71.69 113 PHE A C 1
ATOM 885 O O . PHE A 1 113 ? 7.878 2.607 -9.614 1.00 71.69 113 PHE A O 1
ATOM 892 N N . GLU A 1 114 ? 6.069 3.811 -9.097 1.00 78.75 114 GLU A N 1
ATOM 893 C CA . GLU A 1 114 ? 5.203 3.183 -10.099 1.00 78.75 114 GLU A CA 1
ATOM 894 C C . GLU A 1 114 ? 5.171 3.950 -11.421 1.00 78.75 114 GLU A C 1
ATOM 896 O O . GLU A 1 114 ? 4.859 3.382 -12.459 1.00 78.75 114 GLU A O 1
ATOM 901 N N . PHE A 1 115 ? 5.492 5.245 -11.391 1.00 86.19 115 PHE A N 1
ATOM 902 C CA . PHE A 1 115 ? 5.326 6.146 -12.536 1.00 86.19 115 PHE A CA 1
ATOM 903 C C . PHE A 1 115 ? 6.658 6.672 -13.093 1.00 86.19 115 PHE A C 1
ATOM 905 O O . PHE A 1 115 ? 6.679 7.604 -13.901 1.00 86.19 115 PHE A O 1
ATOM 912 N N . TRP A 1 116 ? 7.773 6.063 -12.678 1.00 86.50 116 TRP A N 1
ATOM 913 C CA . TRP A 1 116 ? 9.126 6.406 -13.109 1.00 86.50 116 TRP A CA 1
ATOM 914 C C . TRP A 1 116 ? 9.910 5.155 -13.501 1.00 86.50 116 TRP A C 1
ATOM 916 O O . TRP A 1 116 ? 9.921 4.161 -12.778 1.00 86.50 116 TRP A O 1
ATOM 926 N N . ASP A 1 117 ? 10.598 5.209 -14.640 1.00 86.19 117 ASP A N 1
ATOM 927 C CA . ASP A 1 117 ? 11.545 4.178 -15.046 1.00 86.19 117 ASP A CA 1
ATOM 928 C C . ASP A 1 117 ? 12.917 4.490 -14.436 1.00 86.19 117 ASP A C 1
ATOM 930 O O . ASP A 1 117 ? 13.747 5.147 -15.062 1.00 86.19 117 ASP A O 1
ATOM 934 N N . ALA A 1 118 ? 13.157 4.011 -13.212 1.00 82.56 118 ALA A N 1
ATOM 935 C CA . ALA A 1 118 ? 14.409 4.247 -12.488 1.00 82.56 118 ALA A CA 1
ATOM 936 C C . ALA A 1 118 ? 15.654 3.720 -13.223 1.00 82.56 118 ALA A C 1
ATOM 938 O O . ALA A 1 118 ? 16.737 4.281 -13.083 1.00 82.56 118 ALA A O 1
ATOM 939 N N . LYS A 1 119 ? 15.512 2.671 -14.046 1.00 83.19 119 LYS A N 1
ATOM 940 C CA . LYS A 1 119 ? 16.620 2.114 -14.837 1.00 83.19 119 LYS A CA 1
ATOM 941 C C . LYS A 1 119 ? 17.095 3.085 -15.914 1.00 83.19 119 LYS A C 1
ATOM 943 O O . LYS A 1 119 ? 18.290 3.190 -16.178 1.00 83.19 119 LYS A O 1
ATOM 948 N N . ASN A 1 120 ? 16.150 3.759 -16.561 1.00 85.94 120 ASN A N 1
ATOM 949 C CA . ASN A 1 120 ? 16.430 4.690 -17.650 1.00 85.94 120 ASN A CA 1
ATOM 950 C C . ASN A 1 120 ? 16.448 6.158 -17.203 1.00 85.94 120 ASN A C 1
ATOM 952 O O . ASN A 1 120 ? 16.755 7.017 -18.027 1.00 85.94 120 ASN A O 1
ATOM 956 N N . ASP A 1 121 ? 16.126 6.419 -15.936 1.00 86.12 121 ASP A N 1
ATOM 957 C CA . ASP A 1 121 ? 15.936 7.741 -15.340 1.00 86.12 121 ASP A CA 1
ATOM 958 C C . ASP A 1 121 ? 15.007 8.638 -16.174 1.00 86.12 121 ASP A C 1
ATOM 960 O O . ASP A 1 121 ? 15.356 9.726 -16.634 1.00 86.12 121 ASP A O 1
ATOM 964 N N . GLN A 1 122 ? 13.807 8.129 -16.456 1.00 87.00 122 GLN A N 1
ATOM 965 C CA . GLN A 1 122 ? 12.837 8.825 -17.296 1.00 87.00 122 GLN A CA 1
ATOM 966 C C . GLN A 1 122 ? 11.390 8.489 -16.930 1.00 87.00 122 GLN A C 1
ATOM 968 O O . GLN A 1 122 ? 11.087 7.460 -16.329 1.00 87.00 122 GLN A O 1
ATOM 973 N N . SER A 1 123 ? 10.463 9.320 -17.411 1.00 89.12 123 SER A N 1
ATOM 974 C CA . SER A 1 123 ? 9.033 9.000 -17.416 1.00 89.12 123 SER A CA 1
ATOM 975 C C . SER A 1 123 ? 8.761 7.695 -18.169 1.00 89.12 123 SER A C 1
ATOM 977 O O . SER A 1 123 ? 9.329 7.489 -19.247 1.00 89.12 123 SER A O 1
ATOM 979 N N . ILE A 1 124 ? 7.811 6.897 -17.693 1.00 86.62 124 ILE A N 1
ATOM 980 C CA . ILE A 1 124 ? 7.358 5.681 -18.378 1.00 86.62 124 ILE A CA 1
ATOM 981 C C . ILE A 1 124 ? 6.861 6.004 -19.795 1.00 86.62 124 ILE A C 1
ATOM 983 O O . ILE A 1 124 ? 6.067 6.922 -20.000 1.00 86.62 124 ILE A O 1
ATOM 987 N N . THR A 1 125 ? 7.360 5.259 -20.782 1.00 87.06 125 THR A N 1
ATOM 988 C CA . THR A 1 125 ? 7.013 5.402 -22.209 1.00 87.06 125 THR A CA 1
ATOM 989 C C . THR A 1 125 ? 6.187 4.233 -22.748 1.00 87.06 125 THR A C 1
ATOM 991 O O . THR A 1 125 ? 5.617 4.342 -23.831 1.00 87.06 125 THR A O 1
ATOM 994 N N . SER A 1 126 ? 6.106 3.131 -22.002 1.00 85.62 126 SER A N 1
ATOM 995 C CA . SER A 1 126 ? 5.391 1.901 -22.348 1.00 85.62 126 SER A CA 1
ATOM 996 C C . SER A 1 126 ? 4.906 1.234 -21.064 1.00 85.62 126 SER A C 1
ATOM 998 O O . SER A 1 126 ? 5.629 1.244 -20.079 1.00 85.62 126 SER A O 1
ATOM 1000 N N . ASN A 1 127 ? 3.730 0.607 -21.079 1.00 81.31 127 ASN A N 1
ATOM 1001 C CA . ASN A 1 127 ? 3.259 -0.193 -19.940 1.00 81.31 127 ASN A CA 1
ATOM 1002 C C . ASN A 1 127 ? 4.025 -1.518 -19.796 1.00 81.31 127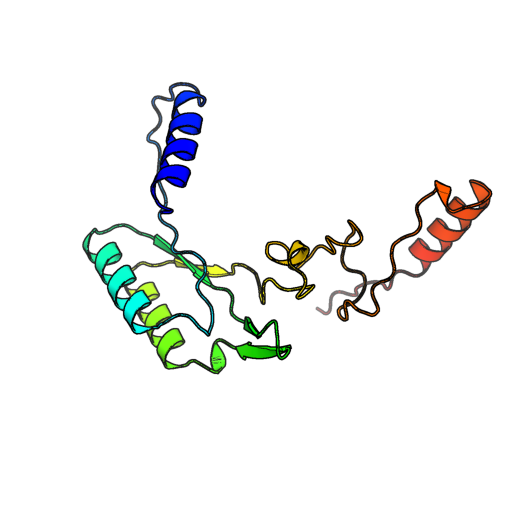 ASN A C 1
ATOM 1004 O O . ASN A 1 127 ? 4.025 -2.107 -18.725 1.00 81.31 127 ASN A O 1
ATOM 1008 N N . ASP A 1 128 ? 4.673 -1.986 -20.867 1.00 85.06 128 ASP A N 1
ATOM 1009 C CA . ASP A 1 128 ? 5.586 -3.129 -20.832 1.00 85.06 128 ASP A CA 1
ATOM 1010 C C . ASP A 1 128 ? 7.028 -2.618 -20.645 1.00 85.06 128 ASP A C 1
ATOM 1012 O O . ASP A 1 128 ? 7.569 -1.999 -21.577 1.00 85.06 128 ASP A O 1
ATOM 1016 N N . PRO A 1 129 ? 7.675 -2.884 -19.492 1.00 81.81 129 PRO A N 1
ATOM 1017 C CA . PRO A 1 129 ? 9.024 -2.408 -19.199 1.00 81.81 129 PRO A CA 1
ATOM 1018 C C . PRO A 1 129 ? 10.100 -2.971 -20.129 1.00 81.81 129 PRO A C 1
ATOM 1020 O O . PRO A 1 129 ? 11.181 -2.380 -20.228 1.00 81.81 129 PRO A O 1
ATOM 1023 N N . LYS A 1 130 ? 9.836 -4.101 -20.804 1.00 83.06 130 LYS A N 1
ATOM 1024 C CA . LYS A 1 130 ? 10.747 -4.697 -21.796 1.00 83.06 130 LYS A CA 1
ATOM 1025 C C . LYS A 1 130 ? 10.728 -3.932 -23.118 1.00 83.06 130 LYS A C 1
ATOM 1027 O O . LYS A 1 130 ? 11.715 -3.954 -23.842 1.00 83.06 130 LYS A O 1
ATOM 1032 N N . LYS A 1 131 ? 9.628 -3.233 -23.411 1.00 85.81 131 LYS A N 1
ATOM 1033 C CA . LYS A 1 131 ? 9.466 -2.367 -24.593 1.00 85.81 131 LYS A CA 1
ATOM 1034 C C . LYS A 1 131 ? 9.848 -0.911 -24.323 1.00 85.81 131 LYS A C 1
ATOM 1036 O O . LYS A 1 131 ? 9.741 -0.073 -25.212 1.00 85.81 131 LYS A O 1
ATOM 1041 N N . ALA A 1 132 ? 10.245 -0.583 -23.096 1.00 85.50 132 ALA A N 1
ATOM 1042 C CA . ALA A 1 132 ? 10.619 0.773 -22.736 1.00 85.50 132 ALA A CA 1
ATOM 1043 C C . ALA A 1 132 ? 12.002 1.122 -23.300 1.00 85.50 132 ALA A C 1
ATOM 1045 O O . ALA A 1 132 ? 13.027 0.625 -22.833 1.00 85.50 132 ALA A O 1
ATOM 1046 N N . GLU A 1 133 ? 12.022 2.003 -24.295 1.00 84.00 133 GLU A N 1
ATOM 1047 C CA . GLU A 1 133 ? 13.253 2.524 -24.886 1.00 84.00 133 GLU A CA 1
ATOM 1048 C C . GLU A 1 133 ? 13.789 3.719 -24.089 1.00 84.00 133 GLU A C 1
ATOM 1050 O O . GLU A 1 133 ? 13.032 4.615 -23.692 1.00 84.00 133 GLU A O 1
ATOM 1055 N N . LYS A 1 134 ? 15.110 3.757 -23.878 1.00 83.75 134 LYS A N 1
ATOM 1056 C CA . LYS A 1 134 ? 15.783 4.909 -23.273 1.00 83.75 134 LYS A CA 1
ATOM 1057 C C . LYS A 1 134 ? 15.717 6.098 -24.230 1.00 83.75 134 LYS A C 1
ATOM 1059 O O . LYS A 1 134 ? 16.113 5.996 -25.391 1.00 83.75 134 LYS A O 1
ATOM 1064 N N . LYS A 1 135 ? 15.254 7.245 -23.736 1.00 81.44 135 LYS A N 1
ATOM 1065 C CA . LYS A 1 135 ? 15.252 8.494 -24.496 1.00 81.44 135 LYS A CA 1
ATOM 1066 C C . LYS A 1 135 ? 16.689 8.886 -24.820 1.00 81.44 135 LYS A C 1
ATOM 1068 O O . LYS A 1 135 ? 17.556 8.928 -23.948 1.00 81.44 135 LYS A O 1
ATOM 1073 N N . GLN A 1 136 ? 16.927 9.198 -26.086 1.00 77.50 136 GLN A N 1
ATOM 1074 C CA . GLN A 1 136 ? 18.206 9.729 -26.534 1.00 77.50 136 GLN A CA 1
ATOM 1075 C C . GLN A 1 136 ? 18.400 11.146 -25.978 1.00 77.50 136 GLN A C 1
ATOM 1077 O O . GLN A 1 136 ? 17.507 11.991 -26.077 1.00 77.50 136 GLN A O 1
ATOM 1082 N N . SER A 1 137 ? 19.565 11.400 -25.383 1.00 72.81 137 SER A N 1
ATOM 1083 C CA . SER A 1 137 ? 19.995 12.744 -24.985 1.00 72.81 137 SER A CA 1
ATOM 1084 C C . SER A 1 137 ? 20.435 13.561 -26.203 1.00 72.81 137 SER A C 1
ATOM 1086 O O . SER A 1 137 ? 20.750 13.000 -27.250 1.00 72.81 137 SER A O 1
ATOM 1088 N N . GLU A 1 138 ? 20.518 14.888 -26.067 1.00 66.44 138 GLU A N 1
ATOM 1089 C CA . GLU A 1 138 ? 21.011 15.768 -27.143 1.00 66.44 138 GLU A CA 1
ATOM 1090 C C . GLU A 1 138 ? 22.400 15.358 -27.656 1.00 66.44 138 GLU A C 1
ATOM 1092 O O . GLU A 1 138 ? 22.656 15.414 -28.855 1.00 66.44 138 GLU A O 1
ATOM 1097 N N . SER A 1 139 ? 23.251 14.847 -26.764 1.00 67.31 139 SER A N 1
ATOM 1098 C CA . SER A 1 139 ? 24.589 14.339 -27.083 1.00 67.31 139 SER A CA 1
ATOM 1099 C C . SER A 1 139 ? 24.614 13.087 -27.970 1.00 67.31 139 SER A C 1
ATOM 1101 O O . SER A 1 139 ? 25.667 12.759 -28.505 1.00 67.31 139 SER A O 1
ATOM 1103 N N . HIS A 1 140 ? 23.487 12.390 -28.152 1.00 67.19 140 HIS A N 1
ATOM 1104 C CA . HIS A 1 140 ? 23.381 11.266 -29.089 1.00 67.19 140 HIS A CA 1
ATOM 1105 C C . HIS A 1 140 ? 23.104 11.712 -30.533 1.00 67.19 140 HIS A C 1
ATOM 1107 O O . HIS A 1 140 ? 23.135 10.885 -31.444 1.00 67.19 140 HIS A O 1
ATOM 1113 N N . PHE A 1 141 ? 22.842 13.001 -30.771 1.00 71.62 141 PHE A N 1
ATOM 1114 C CA . PHE A 1 141 ? 22.641 13.530 -32.115 1.00 71.62 141 PHE A CA 1
ATOM 1115 C C . PHE A 1 141 ? 23.943 14.134 -32.641 1.00 71.62 141 PHE A C 1
ATOM 1117 O O . PHE A 1 141 ? 24.539 15.000 -32.013 1.00 71.62 141 PHE A O 1
ATOM 1124 N N . SER A 1 142 ? 24.350 13.729 -33.848 1.00 70.62 142 SER A N 1
ATOM 1125 C CA . SER A 1 142 ? 25.575 14.219 -34.504 1.00 70.62 142 SER A CA 1
ATOM 1126 C C . SER A 1 142 ? 25.590 15.737 -34.769 1.00 70.62 142 SER A C 1
ATOM 1128 O O . SER A 1 142 ? 26.629 16.274 -35.144 1.00 70.62 142 SER A O 1
ATOM 1130 N N . ASN A 1 143 ? 24.443 16.418 -34.655 1.00 74.44 143 ASN A N 1
ATOM 1131 C CA . ASN A 1 143 ? 24.255 17.842 -34.935 1.00 74.44 143 ASN A CA 1
ATOM 1132 C C . ASN A 1 143 ? 22.985 18.357 -34.227 1.00 74.44 143 ASN A C 1
ATOM 1134 O O . ASN A 1 143 ? 21.935 17.710 -34.278 1.00 74.44 143 ASN A O 1
ATOM 1138 N N . GLU A 1 144 ? 23.063 19.556 -33.650 1.00 72.25 144 GLU A N 1
ATOM 1139 C CA . GLU A 1 144 ? 21.964 20.302 -33.022 1.00 72.25 144 GLU A CA 1
ATOM 1140 C C . GLU A 1 144 ? 20.741 20.499 -33.945 1.00 72.25 144 GLU A C 1
ATOM 1142 O O . GLU A 1 144 ? 19.595 20.367 -33.522 1.00 72.25 144 GLU A O 1
ATOM 1147 N N . LYS A 1 145 ? 20.943 20.709 -35.252 1.00 74.38 145 LYS A N 1
ATOM 1148 C CA . LYS A 1 145 ? 19.834 20.822 -36.220 1.00 74.38 145 LYS A CA 1
ATOM 1149 C C . LYS A 1 145 ? 19.003 19.541 -36.301 1.00 74.38 145 LYS A C 1
ATOM 1151 O O . LYS A 1 145 ? 17.785 19.604 -36.467 1.00 74.38 145 LYS A O 1
ATOM 1156 N N . THR A 1 146 ? 19.646 18.382 -36.169 1.00 71.00 146 THR A N 1
ATOM 1157 C CA . THR A 1 146 ? 18.981 17.076 -36.235 1.00 71.00 146 THR A CA 1
ATOM 1158 C C . THR A 1 146 ? 18.140 16.825 -34.984 1.00 71.00 146 THR A C 1
ATOM 1160 O O . THR A 1 146 ? 17.011 16.342 -35.098 1.00 71.00 146 THR A O 1
ATOM 1163 N N . SER A 1 147 ? 18.634 17.207 -33.801 1.00 69.94 147 SER A N 1
ATOM 1164 C CA . SER A 1 147 ? 17.877 17.074 -32.549 1.00 69.94 147 SER A CA 1
ATOM 1165 C C . SER A 1 147 ? 16.634 17.976 -32.539 1.00 69.94 147 SER A C 1
ATOM 1167 O O . SER A 1 147 ? 15.552 17.531 -32.143 1.00 69.94 147 SER A O 1
ATOM 1169 N N . ILE A 1 148 ? 16.744 19.203 -33.067 1.00 73.56 148 ILE A N 1
ATOM 1170 C CA . ILE A 1 148 ? 15.623 20.146 -33.212 1.00 73.56 148 ILE A CA 1
ATOM 1171 C C . ILE A 1 148 ? 14.561 19.602 -34.180 1.00 73.56 148 ILE A C 1
ATOM 1173 O O . ILE A 1 148 ? 13.371 19.602 -33.858 1.00 73.56 148 ILE A O 1
ATOM 1177 N N . LEU A 1 149 ? 14.968 19.082 -35.344 1.00 72.94 149 LEU A N 1
ATOM 1178 C CA . LEU A 1 149 ? 14.048 18.499 -36.331 1.00 72.94 149 LEU A CA 1
ATOM 1179 C C . LEU A 1 149 ? 13.256 17.317 -35.759 1.00 72.94 149 LEU A C 1
ATOM 1181 O O . LEU A 1 149 ? 12.044 17.211 -35.969 1.00 72.94 149 LEU A O 1
ATOM 1185 N N . ILE A 1 150 ? 13.929 16.442 -35.011 1.00 70.94 150 ILE A N 1
ATOM 1186 C CA . ILE A 1 150 ? 13.300 15.271 -34.395 1.00 70.94 150 ILE A CA 1
ATOM 1187 C C . ILE A 1 150 ? 12.358 15.694 -33.262 1.00 70.94 150 ILE A C 1
ATOM 1189 O O . ILE A 1 150 ? 11.227 15.206 -33.215 1.00 70.94 150 ILE A O 1
ATOM 1193 N N . ARG A 1 151 ? 12.746 16.654 -32.408 1.00 70.94 151 ARG A N 1
ATOM 1194 C CA . ARG A 1 151 ? 11.851 17.218 -31.378 1.00 70.94 151 ARG A CA 1
ATOM 1195 C C . ARG A 1 151 ? 10.574 17.791 -31.977 1.00 70.94 151 ARG A C 1
ATOM 1197 O O . ARG A 1 151 ? 9.486 17.463 -31.506 1.00 70.94 151 ARG A O 1
ATOM 1204 N N . ASN A 1 152 ? 10.693 18.584 -33.040 1.00 73.12 152 ASN A N 1
ATOM 1205 C CA . ASN A 1 152 ? 9.542 19.190 -33.707 1.00 73.12 152 ASN A CA 1
ATOM 1206 C C . ASN A 1 152 ? 8.604 18.128 -34.300 1.00 73.12 152 ASN A C 1
ATOM 1208 O O . ASN A 1 152 ? 7.384 18.248 -34.185 1.00 73.12 152 ASN A O 1
ATOM 1212 N N . ARG A 1 153 ? 9.159 17.043 -34.858 1.00 71.81 153 ARG A N 1
ATOM 1213 C CA . ARG A 1 153 ? 8.385 15.919 -35.411 1.00 71.81 153 ARG A CA 1
ATOM 1214 C C . ARG A 1 153 ? 7.691 15.066 -34.344 1.00 71.81 153 ARG A C 1
ATOM 1216 O O . ARG A 1 153 ? 6.614 14.533 -34.597 1.00 71.81 153 ARG A O 1
ATOM 1223 N N . ILE A 1 154 ? 8.299 14.905 -33.169 1.00 68.25 154 ILE A N 1
ATOM 1224 C CA . ILE A 1 154 ? 7.683 14.198 -32.035 1.00 68.25 154 ILE A CA 1
ATOM 1225 C C . ILE A 1 154 ? 6.563 15.052 -31.431 1.00 68.25 154 ILE A C 1
ATOM 1227 O O . ILE A 1 154 ? 5.486 14.533 -31.142 1.00 68.25 154 ILE A O 1
ATOM 1231 N N . SER A 1 155 ? 6.789 16.362 -31.286 1.00 65.81 155 SER A N 1
ATOM 1232 C CA . SER A 1 155 ? 5.795 17.293 -30.740 1.00 65.81 155 SER A CA 1
ATOM 1233 C C . SER A 1 155 ? 4.540 17.373 -31.617 1.00 65.81 155 SER A C 1
ATOM 1235 O O . SER A 1 155 ? 3.427 17.370 -31.098 1.00 65.81 155 SER A O 1
ATOM 1237 N N . SER A 1 156 ? 4.696 17.333 -32.946 1.00 63.28 156 SER A N 1
ATOM 1238 C CA . SER A 1 156 ? 3.571 17.340 -33.893 1.00 63.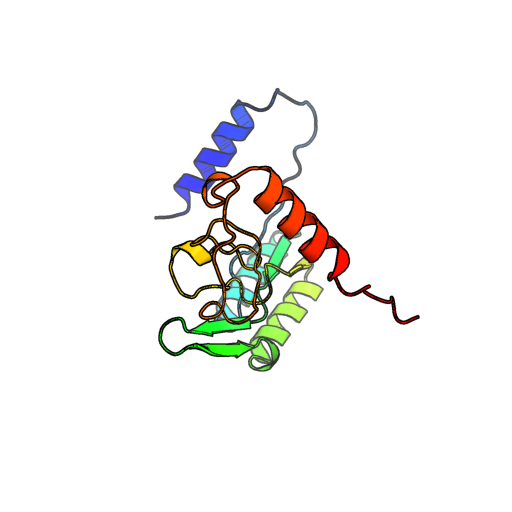28 156 SER A CA 1
ATOM 1239 C C . SER A 1 156 ? 2.808 16.014 -33.996 1.00 63.28 156 SER A C 1
ATOM 1241 O O . SER A 1 156 ? 1.702 15.991 -34.529 1.00 63.28 156 SER A O 1
ATOM 1243 N N . LYS A 1 157 ? 3.366 14.908 -33.484 1.00 63.56 157 LYS A N 1
ATOM 1244 C CA . LYS A 1 157 ? 2.729 13.579 -33.476 1.00 63.56 157 LYS A CA 1
ATOM 1245 C C . LYS A 1 157 ? 1.983 13.243 -32.185 1.00 63.56 157 LYS A C 1
ATOM 1247 O O . LYS A 1 157 ? 1.370 12.178 -32.125 1.00 63.56 157 LYS A O 1
ATOM 1252 N N . LYS A 1 158 ? 2.035 14.087 -31.147 1.00 53.66 158 LYS A N 1
ATOM 1253 C CA . LYS A 1 158 ? 1.304 13.814 -29.902 1.00 53.66 158 LYS A CA 1
ATOM 1254 C C . LYS A 1 158 ? -0.204 13.766 -30.195 1.00 53.66 158 LYS A C 1
ATOM 1256 O O . LYS A 1 158 ? -0.741 14.765 -30.671 1.00 53.66 158 LYS A O 1
ATOM 1261 N N . PRO A 1 159 ? -0.898 12.648 -29.916 1.00 50.16 159 PRO A N 1
ATOM 1262 C CA . PRO A 1 159 ? -2.339 12.588 -30.097 1.00 50.16 159 PRO A CA 1
ATOM 1263 C C . PRO A 1 159 ? -3.015 13.588 -29.158 1.00 50.16 159 PRO A C 1
ATOM 1265 O O . PRO A 1 159 ? -2.688 13.675 -27.971 1.00 50.16 159 PRO A O 1
ATOM 1268 N N . SER A 1 160 ? -3.956 14.357 -29.698 1.00 48.31 160 SER A N 1
ATOM 1269 C CA . SER A 1 160 ? -4.840 15.213 -28.920 1.00 48.31 160 SER A CA 1
ATOM 1270 C C . SER A 1 160 ? -5.728 14.328 -28.049 1.00 48.31 160 SER A C 1
ATOM 1272 O O . SER A 1 160 ? -6.563 13.573 -28.544 1.00 48.31 160 SER A O 1
ATOM 1274 N N . ILE A 1 161 ? -5.537 14.403 -26.730 1.00 46.31 161 ILE A N 1
ATOM 1275 C CA . ILE A 1 161 ? -6.441 13.780 -25.762 1.00 46.31 161 ILE A CA 1
ATOM 1276 C C . ILE A 1 161 ? -7.744 14.577 -25.830 1.00 46.31 161 ILE A C 1
ATOM 1278 O O . ILE A 1 161 ? -7.882 15.618 -25.188 1.00 46.31 161 ILE A O 1
ATOM 1282 N N . GLN A 1 162 ? -8.682 14.136 -26.667 1.00 41.03 162 GLN A N 1
ATOM 1283 C CA . GLN A 1 162 ? -10.020 14.708 -26.666 1.00 41.03 162 GLN A CA 1
ATOM 1284 C C . GLN A 1 162 ? -10.710 14.286 -25.370 1.00 41.03 162 GLN A C 1
ATOM 1286 O O . GLN A 1 162 ? -10.931 13.099 -25.128 1.00 41.03 162 GLN A O 1
ATOM 1291 N N . LYS A 1 163 ? -11.025 15.266 -24.516 1.00 42.03 163 LYS A N 1
ATOM 1292 C CA . LYS A 1 163 ? -11.916 15.055 -23.375 1.00 42.03 163 LYS A CA 1
ATOM 1293 C C . LYS A 1 163 ? -13.266 14.602 -23.927 1.00 42.03 163 LYS A C 1
ATOM 1295 O O . LYS A 1 163 ? -13.918 15.351 -24.647 1.00 42.03 163 LYS A O 1
ATOM 1300 N N . LYS A 1 164 ? -13.653 13.367 -23.618 1.00 43.41 164 LYS A N 1
ATOM 1301 C CA . LYS A 1 164 ? -15.014 12.884 -23.845 1.00 43.41 164 LYS A CA 1
ATOM 1302 C C . LYS A 1 164 ? -15.900 13.560 -22.792 1.00 43.41 164 LYS A C 1
ATOM 1304 O O . LYS A 1 164 ? -15.637 13.378 -21.604 1.00 43.41 164 LYS A O 1
ATOM 1309 N N . ASN A 1 165 ? -16.832 14.395 -23.251 1.00 47.75 165 ASN A N 1
ATOM 1310 C CA . ASN A 1 165 ? -17.867 15.028 -22.427 1.00 47.75 165 ASN A CA 1
ATOM 1311 C C . ASN A 1 165 ? -18.849 13.989 -21.885 1.00 47.75 165 ASN A C 1
ATOM 1313 O O . ASN A 1 165 ? -19.109 13.007 -22.620 1.00 47.75 165 ASN A O 1
#

Foldseek 3Di:
DPPVPVVVVVVVVVVPPPDDPDDDDDAAEDDDAELPDDQVVLLVVLVVCLVVVGQHEYEYQQWEADLVPRDIDGVVNRVSSVVSVVVSVVSRYHYDYQYNHQPQDSDPLSNRPPQADSVLRGGAPDSNPVPGDRDDDPVVDPDPVVVVVVVVVVVVPDDDPDPDD

Secondary structure (DSSP, 8-state):
--HHHHHHHHHHHHHHS----S-----EEEEEE-TTS-HHHHHHHHHHHHHTT--EEEEE-SEEE-TTT--EEEGGG-HHHHHHHHHHHHTTPEEEE--SSS-S-SSGGGTT-SSEETTTTEE---SSTTS-PPPPPGGGSSSHHHHHHHHHHHHTT--------

Organism: Bacillus safensis (NCBI:txid561879)

Sequence (165 aa):
MSCSTASFFAEVLEKRLPSSNQLTTKYLRLGNISPVTDEKKLLELGQYVSTQHIPFLIAVTPVWVDRTTGDEVTLSDRPKLVKVLKQLQSDGASIILHGFSRTYRTEDSGQDFEFWDAKNDQSITSNDPKKAEKKQSESHFSNEKTSILIRNRISSKKPSIQKKN

Radius of gyration: 22.4 Å; chains: 1; bounding box: 43×44×58 Å